Protein AF-A0A2V6SLK5-F1 (afdb_monomer_lite)

pLDDT: mean 74.35, std 18.69, range [31.5, 96.44]

Radius of gyration: 29.86 Å; chains: 1; bounding box: 55×35×108 Å

Foldseek 3Di:
DAWFKWKFWPDVDTDIDRPGDDDDDDDDPPDDDCVVVCVVVVVDPPTDMKMWTQQPVPRFIAIADALVVGPQRDHFWDWDWDQDPAFIKIKIFGDNDRPHPPVPRHSDIDIDGHPDDDDPDDDDCVVVVVVVVVVVVVVVVVVVVPPPPDDDDDDDDD

Secondary structure (DSSP, 8-state):
--PEEEEEE-SSS-EEEEEPPPS-TTS-------HHHHHHTT--TTPPEEEEEE-TTT--EEESS-GGGSTTS---EEEEEE--BTBEEEEEEE--STT-TTS---SEEEEEEES-SS--PPPPHHHHHHHHHHHHHHHHHHHHHTSSS---------

Structure (mmCIF, N/CA/C/O backbone):
data_AF-A0A2V6SLK5-F1
#
_entry.id   AF-A0A2V6SLK5-F1
#
loop_
_atom_site.group_PDB
_atom_site.id
_atom_site.type_symbol
_atom_site.label_atom_id
_atom_site.label_alt_id
_atom_site.label_comp_id
_atom_site.label_asym_id
_atom_site.label_entity_id
_atom_site.label_seq_id
_atom_site.pdbx_PDB_ins_code
_atom_site.Cartn_x
_atom_site.Cartn_y
_atom_site.Cartn_z
_atom_site.occupancy
_atom_site.B_iso_or_equiv
_atom_site.auth_seq_id
_atom_site.auth_comp_id
_atom_site.auth_asym_id
_atom_site.auth_atom_id
_atom_site.pdbx_PDB_model_num
ATOM 1 N N . HIS A 1 1 ? -11.018 10.656 12.626 1.00 53.09 1 HIS A N 1
ATOM 2 C CA . HIS A 1 1 ? -10.152 10.826 13.822 1.00 53.09 1 HIS A CA 1
ATOM 3 C C . HIS A 1 1 ? -8.706 10.748 13.302 1.00 53.09 1 HIS A C 1
ATOM 5 O O . HIS A 1 1 ? -8.577 10.700 12.093 1.00 53.09 1 HIS A O 1
ATOM 11 N N . CYS A 1 2 ? -7.620 10.842 14.087 1.00 53.16 2 CYS A N 1
ATOM 12 C CA . CYS A 1 2 ? -6.277 10.588 13.516 1.00 53.16 2 CYS A CA 1
ATOM 13 C C . CYS A 1 2 ? -5.641 9.363 14.143 1.00 53.16 2 CYS A C 1
ATOM 15 O O . CYS A 1 2 ? -5.339 9.401 15.343 1.00 53.16 2 CYS A O 1
ATOM 17 N N . PRO A 1 3 ? -5.401 8.311 13.359 1.00 58.19 3 PRO A N 1
ATOM 18 C CA . PRO A 1 3 ? -4.661 7.164 13.830 1.00 58.19 3 PRO A CA 1
ATOM 19 C C . PRO A 1 3 ? -3.141 7.420 13.764 1.00 58.19 3 PRO A C 1
ATOM 21 O O . PRO A 1 3 ? -2.658 8.288 13.035 1.00 58.19 3 PRO A O 1
ATOM 24 N N . ALA A 1 4 ? -2.369 6.688 14.567 1.00 59.88 4 ALA A N 1
ATOM 25 C CA . ALA A 1 4 ? -0.905 6.700 14.518 1.00 59.88 4 ALA A CA 1
ATOM 26 C C . ALA A 1 4 ? -0.388 5.709 13.462 1.00 59.88 4 ALA A C 1
ATOM 28 O O . ALA A 1 4 ? -1.074 4.746 13.155 1.00 59.88 4 ALA A O 1
ATOM 29 N N . VAL A 1 5 ? 0.816 5.905 12.920 1.00 57.66 5 VAL A N 1
ATOM 30 C CA . VAL A 1 5 ? 1.384 5.033 11.872 1.00 57.66 5 VAL A CA 1
ATOM 31 C C . VAL A 1 5 ? 2.322 3.997 12.464 1.00 57.66 5 VAL A C 1
ATOM 33 O O . VAL A 1 5 ? 3.132 4.292 13.342 1.00 57.66 5 VAL A O 1
ATOM 36 N N . GLN A 1 6 ? 2.253 2.785 11.931 1.00 58.25 6 GLN A N 1
ATOM 37 C CA . GLN A 1 6 ? 3.144 1.689 12.262 1.00 58.25 6 GLN A CA 1
ATOM 38 C C . GLN A 1 6 ? 3.692 1.076 10.972 1.00 58.25 6 GLN A C 1
ATOM 40 O O . GLN A 1 6 ? 2.963 0.849 10.012 1.00 58.25 6 GLN A O 1
ATOM 45 N N . CYS A 1 7 ? 4.994 0.828 10.917 1.00 56.78 7 CYS A N 1
ATOM 46 C CA . CYS A 1 7 ? 5.659 0.165 9.801 1.00 56.78 7 CYS A CA 1
ATOM 47 C C . CYS A 1 7 ? 6.249 -1.152 10.305 1.00 56.78 7 CYS A C 1
ATOM 49 O O . CYS A 1 7 ? 6.554 -1.295 11.477 1.00 56.78 7 CYS A O 1
ATOM 51 N N . GLY A 1 8 ? 6.422 -2.144 9.451 1.00 59.47 8 GLY A N 1
ATOM 52 C CA . GLY A 1 8 ? 7.085 -3.391 9.791 1.00 59.47 8 GLY A CA 1
ATOM 53 C C . GLY A 1 8 ? 7.606 -4.081 8.544 1.00 59.47 8 GLY A C 1
ATOM 54 O O . GLY A 1 8 ? 7.251 -3.728 7.421 1.00 59.47 8 GLY A O 1
ATOM 55 N N . VAL A 1 9 ? 8.466 -5.073 8.735 1.00 51.06 9 VAL A N 1
ATOM 56 C CA . VAL A 1 9 ? 9.037 -5.859 7.634 1.00 51.06 9 VAL A CA 1
ATOM 57 C C . VAL A 1 9 ? 8.591 -7.301 7.801 1.00 51.06 9 VAL A C 1
ATOM 59 O O . VAL A 1 9 ? 8.745 -7.866 8.884 1.00 51.06 9 VAL A O 1
ATOM 62 N N . HIS A 1 10 ? 8.067 -7.913 6.738 1.00 50.50 10 HIS A N 1
ATOM 63 C CA . HIS A 1 10 ? 7.769 -9.343 6.757 1.00 50.50 10 HIS A CA 1
ATOM 64 C C . HIS A 1 10 ? 9.076 -10.137 6.590 1.00 50.50 10 HIS A C 1
ATOM 66 O O . HIS A 1 10 ? 9.536 -10.412 5.483 1.00 50.50 10 HIS A O 1
ATOM 72 N N . GLN A 1 11 ? 9.715 -10.456 7.713 1.00 43.50 11 GLN A N 1
ATOM 73 C CA . GLN A 1 11 ? 10.873 -11.348 7.844 1.00 43.50 11 GLN A CA 1
ATOM 74 C C . GLN A 1 11 ? 10.462 -12.506 8.781 1.00 43.50 11 GLN A C 1
ATOM 76 O O . GLN A 1 11 ? 9.469 -12.364 9.489 1.00 43.50 11 GLN A O 1
ATOM 81 N N . PRO A 1 12 ? 11.200 -13.633 8.889 1.00 37.75 12 PRO A N 1
ATOM 82 C CA . PRO A 1 12 ? 10.918 -14.667 9.904 1.00 37.75 12 PRO A CA 1
ATOM 83 C C . PRO A 1 12 ? 10.983 -14.166 11.367 1.00 37.75 12 PRO A C 1
ATOM 85 O O . PRO A 1 12 ? 10.755 -14.941 12.293 1.00 37.75 12 PRO A O 1
ATOM 88 N N . VAL A 1 13 ? 11.295 -12.883 11.575 1.00 33.66 13 VAL A N 1
ATOM 89 C CA . VAL A 1 13 ? 11.168 -12.144 12.828 1.00 33.66 13 VAL A CA 1
ATOM 90 C C . VAL A 1 13 ? 10.334 -10.886 12.561 1.00 33.66 13 VAL A C 1
ATOM 92 O O . VAL A 1 13 ? 10.795 -9.968 11.886 1.00 33.66 13 VAL A O 1
ATOM 95 N N . ASP A 1 14 ? 9.100 -10.850 13.064 1.00 42.84 14 ASP A N 1
ATOM 96 C CA . ASP A 1 14 ? 8.198 -9.698 12.951 1.00 42.84 14 ASP A CA 1
ATOM 97 C C . ASP A 1 14 ? 8.814 -8.477 13.661 1.00 42.84 14 ASP A C 1
ATOM 99 O O . ASP A 1 14 ? 8.676 -8.295 14.870 1.00 42.84 14 ASP A O 1
ATOM 103 N N . SER A 1 15 ? 9.545 -7.648 12.916 1.00 42.75 15 SER A N 1
ATOM 104 C CA . SER A 1 15 ? 10.113 -6.396 13.420 1.00 42.75 15 SER A CA 1
ATOM 105 C C . SER A 1 15 ? 9.152 -5.270 13.074 1.00 42.75 15 SER A C 1
ATOM 107 O O . SER A 1 15 ? 9.110 -4.803 11.936 1.00 42.75 15 SER A O 1
ATOM 109 N N . VAL A 1 16 ? 8.341 -4.879 14.053 1.00 45.81 16 VAL A N 1
ATOM 110 C CA . VAL A 1 16 ? 7.451 -3.722 13.963 1.00 45.81 16 VAL A CA 1
ATOM 111 C C . VAL A 1 16 ? 8.256 -2.472 14.333 1.00 45.81 16 VAL A C 1
ATOM 113 O O . VAL A 1 16 ? 8.805 -2.376 15.427 1.00 45.81 16 VAL A O 1
ATOM 116 N N . LEU A 1 17 ? 8.389 -1.547 13.389 1.00 48.19 17 LEU A N 1
ATOM 117 C CA . LEU A 1 17 ? 8.934 -0.207 13.560 1.00 48.19 17 LEU A CA 1
ATOM 118 C C . LEU A 1 17 ? 7.789 0.788 13.781 1.00 48.19 17 LEU A C 1
ATOM 120 O O . LEU A 1 17 ? 7.049 1.140 12.862 1.00 48.19 17 LEU A O 1
ATOM 124 N N . ASP A 1 18 ? 7.685 1.305 14.997 1.00 41.56 18 ASP A N 1
ATOM 125 C CA . ASP A 1 18 ? 6.721 2.351 15.327 1.00 41.56 18 ASP A CA 1
ATOM 126 C C . ASP A 1 18 ? 7.176 3.691 14.728 1.00 41.56 18 ASP A C 1
ATOM 128 O O . ASP A 1 18 ? 8.078 4.352 15.245 1.00 41.56 18 ASP A O 1
ATOM 132 N N . ALA A 1 19 ? 6.560 4.111 13.623 1.00 41.56 19 ALA A N 1
ATOM 133 C CA . ALA A 1 19 ? 6.754 5.446 13.067 1.00 41.56 19 ALA A CA 1
ATOM 134 C C . ALA A 1 19 ? 5.707 6.391 13.676 1.00 41.56 19 ALA A C 1
ATOM 136 O O . ALA A 1 19 ? 4.704 6.708 13.048 1.00 41.56 19 ALA A O 1
ATOM 137 N N . GLN A 1 20 ? 5.907 6.828 14.922 1.00 38.41 20 GLN A N 1
ATOM 138 C CA . GLN A 1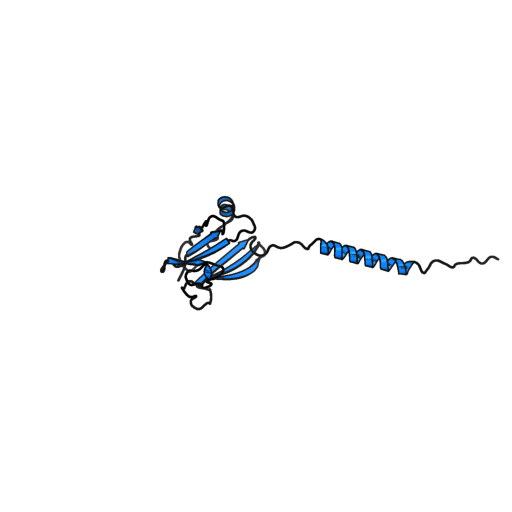 20 ? 4.979 7.759 15.578 1.00 38.41 20 GLN A CA 1
ATOM 139 C C . GLN A 1 20 ? 4.882 9.086 14.798 1.00 38.41 20 GLN A C 1
ATOM 141 O O . GLN A 1 20 ? 5.897 9.778 14.671 1.00 38.41 20 GLN A O 1
ATOM 146 N N . PRO A 1 21 ? 3.689 9.531 14.358 1.00 44.41 21 PRO A N 1
ATOM 147 C CA . PRO A 1 21 ? 3.506 10.919 13.970 1.00 44.41 21 PRO A CA 1
ATOM 148 C C . PRO A 1 21 ? 3.507 11.796 15.225 1.00 44.41 21 PRO A C 1
ATOM 150 O O . PRO A 1 21 ? 2.779 11.545 16.191 1.00 44.41 21 PRO A O 1
ATOM 153 N N . ALA A 1 22 ? 4.320 12.852 15.197 1.00 34.50 22 ALA A N 1
ATOM 154 C CA . ALA A 1 22 ? 4.127 14.009 16.059 1.00 34.50 22 ALA A CA 1
ATOM 155 C C . ALA A 1 22 ? 2.723 14.590 15.801 1.00 34.50 22 ALA A C 1
ATOM 157 O O . ALA A 1 22 ? 2.264 14.628 14.665 1.00 34.50 22 ALA A O 1
ATOM 158 N N . GLY A 1 23 ? 2.026 14.960 16.876 1.00 31.50 23 GLY A N 1
ATOM 159 C CA . GLY A 1 23 ? 0.581 15.189 16.871 1.00 31.50 23 GLY A CA 1
ATOM 160 C C . GLY A 1 23 ? 0.027 16.340 16.015 1.00 31.50 23 GLY A C 1
ATOM 161 O O . GLY A 1 23 ? 0.748 17.138 15.435 1.00 31.50 23 GLY A O 1
ATOM 162 N N . HIS A 1 24 ? -1.305 16.438 16.101 1.00 35.50 24 HIS A N 1
ATOM 163 C CA . HIS A 1 24 ? -2.244 17.377 15.466 1.00 35.50 24 HIS A CA 1
ATOM 164 C C . HIS A 1 24 ? -2.543 17.139 13.973 1.00 35.50 24 HIS A C 1
ATOM 166 O O . HIS A 1 24 ? -1.752 17.417 13.082 1.00 35.50 24 HIS A O 1
ATOM 172 N N . CYS A 1 25 ? -3.779 16.685 13.748 1.00 39.81 25 CYS A N 1
ATOM 173 C CA . CYS A 1 25 ? -4.474 16.327 12.507 1.00 39.81 25 CYS A CA 1
ATOM 174 C C . CYS A 1 25 ? -4.629 17.418 11.432 1.00 39.81 25 CYS A C 1
ATOM 176 O O . CYS A 1 25 ? -5.659 17.442 10.757 1.00 39.81 25 CYS A O 1
ATOM 178 N N . HIS A 1 26 ? -3.705 18.368 11.285 1.00 38.78 26 HIS A N 1
ATOM 179 C CA . HIS A 1 26 ? -3.900 19.376 10.240 1.00 38.78 26 HIS A CA 1
ATOM 180 C C . HIS A 1 26 ? -2.691 19.818 9.446 1.00 38.78 26 HIS A C 1
ATOM 182 O O . HIS A 1 26 ? -2.889 20.263 8.331 1.00 38.78 26 HIS A O 1
ATOM 188 N N . GLU A 1 27 ? -1.459 19.649 9.899 1.00 44.09 27 GLU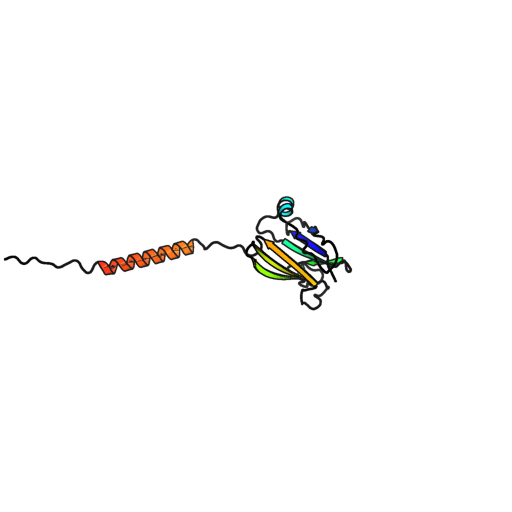 A N 1
ATOM 189 C CA . GLU A 1 27 ? -0.324 19.970 9.037 1.00 44.09 27 GLU A CA 1
ATOM 190 C C . GLU A 1 27 ? 0.938 19.428 9.683 1.00 44.09 27 GLU A C 1
ATOM 192 O O . GLU A 1 27 ? 1.272 19.798 10.805 1.00 44.09 27 GLU A O 1
ATOM 197 N N . LEU A 1 28 ? 1.612 18.524 8.974 1.00 41.62 28 LEU A N 1
ATOM 198 C CA . LEU A 1 28 ? 3.013 18.624 8.561 1.00 41.62 28 LEU A CA 1
ATOM 199 C C . LEU A 1 28 ? 3.441 17.242 8.034 1.00 41.62 28 LEU A C 1
ATOM 201 O O . LEU A 1 28 ? 3.249 16.242 8.728 1.00 41.62 28 LEU A O 1
ATOM 205 N N . PRO A 1 29 ? 4.036 17.151 6.830 1.00 48.09 29 PRO A N 1
ATOM 206 C CA . PRO A 1 29 ? 4.536 15.893 6.304 1.00 48.09 29 PRO A CA 1
ATOM 207 C C . PRO A 1 29 ? 5.754 15.495 7.138 1.00 48.09 29 PRO A C 1
ATOM 209 O O . PRO A 1 29 ? 6.870 15.973 6.920 1.00 48.09 29 PRO A O 1
ATOM 212 N N . GLY A 1 30 ? 5.539 14.647 8.140 1.00 57.62 30 GLY A N 1
ATOM 213 C CA . GLY A 1 30 ? 6.616 13.983 8.856 1.00 57.62 30 GLY A CA 1
ATOM 214 C C . GLY A 1 30 ? 7.336 13.050 7.891 1.00 57.62 30 GLY A C 1
ATOM 215 O O . GLY A 1 30 ? 6.987 11.880 7.781 1.00 57.62 30 GLY A O 1
ATOM 216 N N . ARG A 1 31 ? 8.317 13.566 7.146 1.00 67.19 31 ARG A N 1
ATOM 217 C CA . ARG A 1 31 ? 9.151 12.741 6.273 1.00 67.19 31 ARG A CA 1
ATOM 218 C C . ARG A 1 31 ? 10.107 11.940 7.149 1.00 67.19 31 ARG A C 1
ATOM 220 O O . ARG A 1 31 ? 11.044 12.496 7.716 1.00 67.19 31 ARG A O 1
ATOM 227 N N . ALA A 1 32 ? 9.866 10.640 7.249 1.00 72.81 32 ALA A N 1
ATOM 228 C CA . ALA A 1 32 ? 10.795 9.705 7.862 1.00 72.81 32 ALA A CA 1
ATOM 229 C C . ALA A 1 32 ? 11.699 9.104 6.779 1.00 72.81 32 ALA A C 1
ATOM 231 O O . ALA A 1 32 ? 11.215 8.611 5.761 1.00 72.81 32 ALA A O 1
ATOM 232 N N . ASP A 1 33 ? 13.013 9.147 6.993 1.00 74.56 33 ASP A N 1
ATOM 233 C CA . ASP A 1 33 ? 13.962 8.421 6.154 1.00 74.56 33 ASP A CA 1
ATOM 234 C C . ASP A 1 33 ? 14.128 6.992 6.685 1.00 74.56 33 ASP A C 1
ATOM 236 O O . ASP A 1 33 ? 14.538 6.780 7.829 1.00 74.56 33 ASP A O 1
ATOM 240 N N . LEU A 1 34 ? 13.797 6.007 5.848 1.00 74.56 34 LEU A N 1
ATOM 241 C CA . LEU A 1 34 ? 13.902 4.587 6.182 1.00 74.56 34 LEU A CA 1
ATOM 242 C C . LEU A 1 34 ? 15.286 3.999 5.854 1.00 74.56 34 LEU A C 1
ATOM 244 O O . LEU A 1 34 ? 15.559 2.860 6.230 1.00 74.56 34 LEU A O 1
ATOM 248 N N . GLN A 1 35 ? 16.187 4.738 5.193 1.00 75.19 35 GLN A N 1
ATOM 249 C CA . GLN A 1 35 ? 17.521 4.230 4.839 1.00 75.19 35 GLN A CA 1
ATOM 250 C C . GLN A 1 35 ? 18.357 3.776 6.050 1.00 75.19 35 GLN A C 1
ATOM 252 O O . GLN A 1 35 ? 18.929 2.682 5.989 1.00 75.19 35 GLN A O 1
ATOM 257 N N . PRO A 1 36 ? 18.415 4.522 7.174 1.00 72.31 36 PRO A N 1
ATOM 258 C CA . PRO A 1 36 ? 19.139 4.070 8.364 1.00 72.31 36 PRO A CA 1
ATOM 259 C C . PRO A 1 36 ? 18.552 2.778 8.949 1.00 72.31 36 PRO A C 1
ATOM 261 O O . PRO A 1 36 ? 19.273 1.949 9.505 1.00 72.31 36 PRO A O 1
ATOM 264 N N . LEU A 1 37 ? 17.240 2.593 8.792 1.00 68.56 37 LEU A N 1
ATOM 265 C CA . LEU A 1 37 ? 16.498 1.441 9.291 1.00 68.56 37 LEU A CA 1
ATOM 266 C C . LEU A 1 37 ? 16.716 0.211 8.404 1.00 68.56 37 LEU A C 1
ATOM 268 O O . LEU A 1 37 ? 16.813 -0.900 8.918 1.00 68.56 37 LEU A O 1
ATOM 272 N N . ALA A 1 38 ? 16.886 0.393 7.093 1.00 70.12 38 ALA A N 1
ATOM 273 C CA . ALA A 1 38 ? 17.147 -0.709 6.172 1.00 70.12 38 ALA A CA 1
ATOM 274 C C . ALA A 1 38 ? 18.421 -1.489 6.532 1.00 70.12 38 ALA A C 1
ATOM 276 O O . ALA A 1 38 ? 18.422 -2.719 6.509 1.00 70.12 38 ALA A O 1
ATOM 277 N N . ALA A 1 39 ? 19.484 -0.785 6.931 1.00 70.56 39 ALA A N 1
ATOM 278 C CA . ALA A 1 39 ? 20.723 -1.413 7.383 1.00 70.56 39 ALA A CA 1
ATOM 279 C C . ALA A 1 39 ? 20.583 -2.072 8.766 1.00 70.56 39 ALA A C 1
ATOM 281 O O . ALA A 1 39 ? 21.148 -3.141 8.992 1.00 70.56 39 ALA A O 1
ATOM 282 N N . LEU A 1 40 ? 19.827 -1.453 9.680 1.00 71.38 40 LEU A N 1
ATOM 283 C CA . LEU A 1 40 ? 19.644 -1.951 11.047 1.00 71.38 40 LEU A CA 1
ATOM 284 C C . LEU A 1 40 ? 18.758 -3.206 11.108 1.00 71.38 40 LEU A C 1
ATOM 286 O O . LEU A 1 40 ? 19.045 -4.116 11.881 1.00 71.38 40 LEU A O 1
ATOM 290 N N . TYR A 1 41 ? 17.713 -3.262 10.280 1.00 70.25 41 TYR A N 1
ATOM 291 C CA . TYR A 1 41 ? 16.716 -4.338 10.260 1.00 70.25 41 TYR A CA 1
ATOM 292 C C . TYR A 1 41 ? 16.871 -5.302 9.074 1.00 70.25 41 TYR A C 1
ATOM 294 O O . TYR A 1 41 ? 16.006 -6.142 8.848 1.00 70.25 41 TYR A O 1
ATOM 302 N N . GLY A 1 42 ? 17.965 -5.202 8.311 1.00 72.38 42 GLY A N 1
ATOM 303 C CA . GLY A 1 42 ? 18.268 -6.143 7.228 1.00 72.38 42 GLY A CA 1
ATOM 304 C C . GLY A 1 42 ? 17.269 -6.109 6.067 1.00 72.38 42 GLY A C 1
ATOM 305 O O . GLY A 1 42 ? 17.026 -7.139 5.437 1.00 72.38 42 GLY A O 1
ATOM 306 N N . ILE A 1 43 ? 16.690 -4.943 5.768 1.00 76.25 43 ILE A N 1
ATOM 307 C CA . ILE A 1 43 ? 15.729 -4.776 4.671 1.00 76.25 43 ILE A CA 1
ATOM 308 C C . ILE A 1 43 ? 16.479 -4.880 3.341 1.00 76.25 43 ILE A C 1
ATOM 310 O O . ILE A 1 43 ? 17.054 -3.913 2.840 1.00 76.25 43 ILE A O 1
ATOM 314 N N . ALA A 1 44 ? 16.491 -6.082 2.772 1.00 76.88 44 ALA A N 1
ATOM 315 C CA . ALA A 1 44 ? 17.056 -6.342 1.456 1.00 76.88 44 ALA A CA 1
ATOM 316 C C . ALA A 1 44 ? 16.082 -5.931 0.334 1.00 76.88 44 ALA A C 1
ATOM 318 O O . ALA A 1 44 ? 14.862 -5.996 0.529 1.00 76.88 44 ALA A O 1
ATOM 319 N N . PRO A 1 45 ? 16.583 -5.588 -0.869 1.00 76.00 45 PRO A N 1
ATOM 320 C CA . PRO A 1 45 ? 15.739 -5.421 -2.049 1.00 76.00 45 PRO A CA 1
ATOM 321 C C . PRO A 1 45 ? 14.831 -6.638 -2.271 1.00 76.00 45 PRO A C 1
ATOM 323 O O . PRO A 1 45 ? 15.286 -7.778 -2.192 1.00 76.00 45 PRO A O 1
ATOM 326 N N . GLY A 1 46 ? 13.550 -6.389 -2.548 1.00 77.38 46 GLY A N 1
ATOM 327 C CA . GLY A 1 46 ? 12.530 -7.434 -2.693 1.00 77.38 46 GLY A CA 1
ATOM 328 C C . GLY A 1 46 ? 11.823 -7.838 -1.393 1.00 77.38 46 GLY A C 1
ATOM 329 O O . GLY A 1 46 ? 10.898 -8.641 -1.452 1.00 77.38 46 GLY A O 1
ATOM 330 N N . SER A 1 47 ? 12.215 -7.284 -0.240 1.00 78.50 47 SER A N 1
ATOM 331 C CA . SER A 1 47 ? 11.451 -7.427 1.009 1.00 78.50 47 SER A CA 1
ATOM 332 C 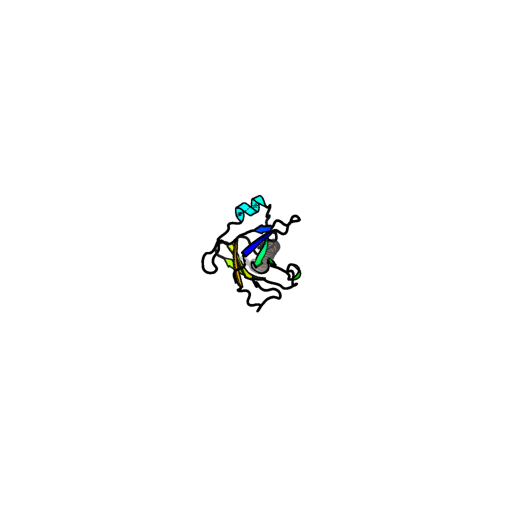C . SER A 1 47 ? 10.078 -6.757 0.903 1.00 78.50 47 SER A C 1
ATOM 334 O O . SER A 1 47 ? 9.965 -5.662 0.352 1.00 78.50 47 SER A O 1
ATOM 336 N N . GLU A 1 48 ? 9.050 -7.380 1.486 1.00 80.88 48 GLU A N 1
ATOM 337 C CA . GLU A 1 48 ? 7.746 -6.739 1.680 1.00 80.88 48 GLU A CA 1
ATOM 338 C C . GLU A 1 48 ? 7.794 -5.839 2.922 1.00 80.88 48 GLU A C 1
ATOM 340 O O . GLU A 1 48 ? 8.111 -6.289 4.030 1.00 80.88 48 GLU A O 1
ATOM 345 N N . LEU A 1 49 ? 7.456 -4.565 2.727 1.00 81.44 49 LEU A N 1
ATOM 346 C CA . LEU A 1 49 ? 7.192 -3.620 3.806 1.00 81.44 49 LEU A CA 1
ATOM 347 C C . LEU A 1 49 ? 5.693 -3.627 4.096 1.00 81.44 49 LEU A C 1
ATOM 349 O O . LEU A 1 49 ? 4.888 -3.477 3.179 1.00 81.44 49 LEU A O 1
ATOM 353 N N . ILE A 1 50 ? 5.328 -3.800 5.363 1.00 86.06 50 ILE A N 1
ATOM 354 C CA . ILE A 1 50 ? 3.941 -3.809 5.824 1.00 86.06 50 ILE A CA 1
ATOM 355 C C . ILE A 1 50 ? 3.714 -2.558 6.659 1.00 86.06 50 ILE A C 1
ATOM 357 O O . ILE A 1 50 ? 4.283 -2.407 7.736 1.00 86.06 50 ILE A O 1
ATOM 361 N N . PHE A 1 51 ? 2.842 -1.684 6.179 1.00 87.38 51 PHE A N 1
ATOM 362 C CA . PHE A 1 51 ? 2.396 -0.501 6.904 1.00 87.38 51 PHE A CA 1
ATOM 363 C C . PHE A 1 51 ? 1.033 -0.748 7.547 1.00 87.38 51 PHE A C 1
ATOM 365 O O . PHE A 1 51 ? 0.247 -1.578 7.083 1.00 87.38 51 PHE A O 1
ATOM 372 N N . GLY A 1 52 ? 0.757 -0.026 8.622 1.00 89.25 52 GLY A N 1
ATOM 373 C CA . GLY A 1 52 ? -0.501 -0.059 9.340 1.00 89.25 52 GLY A CA 1
ATOM 374 C C . GLY A 1 52 ? -0.773 1.237 10.087 1.00 89.25 52 GLY A C 1
ATOM 375 O O . GLY A 1 52 ? 0.113 2.078 10.251 1.00 89.25 52 GLY A O 1
ATOM 376 N N . ILE A 1 53 ? -2.004 1.368 10.555 1.00 89.12 53 ILE A N 1
ATOM 377 C CA . ILE A 1 53 ? -2.449 2.450 11.417 1.00 89.12 53 ILE A CA 1
ATOM 378 C C . ILE A 1 53 ? -2.926 1.889 12.759 1.00 89.12 53 ILE A C 1
ATOM 380 O O . ILE A 1 53 ? -3.562 0.839 12.805 1.00 89.12 53 ILE A O 1
ATOM 384 N N . LEU A 1 54 ? -2.612 2.585 13.847 1.00 89.50 54 LEU A N 1
ATOM 385 C CA . LEU A 1 54 ? -3.083 2.323 15.201 1.00 89.50 54 LEU A CA 1
ATOM 386 C C . LEU A 1 54 ? -4.166 3.342 15.559 1.00 89.50 54 LEU A C 1
ATOM 388 O O . LEU A 1 54 ? -3.907 4.544 15.670 1.00 89.50 54 LEU A O 1
ATOM 392 N N . VAL A 1 55 ? -5.368 2.844 15.802 1.00 88.81 55 VAL A N 1
ATOM 393 C CA . VAL A 1 55 ? -6.541 3.633 16.165 1.00 88.81 55 VAL A CA 1
ATOM 394 C C . VAL A 1 55 ? -6.509 3.888 17.669 1.00 88.81 55 VAL A C 1
ATOM 396 O O . VAL A 1 55 ? -6.767 3.004 18.480 1.00 88.81 55 VAL A O 1
ATOM 399 N N . LEU A 1 56 ? -6.132 5.102 18.077 1.00 84.75 56 LEU A N 1
ATOM 400 C CA . LEU A 1 56 ? -5.736 5.393 19.465 1.00 84.75 56 LEU A CA 1
ATOM 401 C C . LEU A 1 56 ? -6.852 5.208 20.509 1.00 84.75 56 LEU A C 1
ATOM 403 O O . LEU A 1 56 ? -6.566 4.990 21.684 1.00 84.75 56 LEU A O 1
ATOM 407 N N . ASN A 1 57 ? -8.114 5.327 20.104 1.00 82.31 57 ASN A N 1
ATOM 408 C CA . ASN A 1 57 ? -9.277 5.199 20.983 1.00 82.31 57 ASN A CA 1
ATOM 409 C C . ASN A 1 57 ? -9.753 3.751 21.157 1.00 82.31 57 ASN A C 1
ATOM 411 O O . ASN A 1 57 ? -10.309 3.443 22.210 1.00 82.31 57 ASN A O 1
ATOM 415 N N . THR A 1 58 ? -9.559 2.882 20.162 1.00 88.38 58 THR A N 1
ATOM 416 C CA . THR A 1 58 ? -9.953 1.463 20.251 1.00 88.38 58 THR A CA 1
ATOM 417 C C . THR A 1 58 ? -8.772 0.545 20.562 1.00 88.38 58 THR A C 1
ATOM 419 O O . THR A 1 58 ? -8.953 -0.500 21.179 1.00 88.38 58 THR A O 1
ATOM 422 N N . GLY A 1 59 ? -7.555 0.957 20.200 1.00 88.12 59 GLY A N 1
ATOM 423 C CA . GLY A 1 59 ? -6.350 0.131 20.245 1.00 88.12 59 GLY A CA 1
ATOM 424 C C . GLY A 1 59 ? -6.214 -0.813 19.049 1.00 88.12 59 GLY A C 1
ATOM 425 O O . GLY A 1 59 ? -5.255 -1.584 19.004 1.00 88.12 59 GLY A O 1
ATOM 426 N N . ASP A 1 60 ? -7.137 -0.760 18.085 1.00 89.62 60 ASP A N 1
ATOM 427 C CA . ASP A 1 60 ? -7.079 -1.604 16.895 1.00 89.62 60 ASP A CA 1
ATOM 428 C C . ASP A 1 60 ? -5.928 -1.177 15.988 1.00 89.62 60 ASP A C 1
ATOM 430 O O . ASP A 1 60 ? -5.620 0.008 15.843 1.00 89.62 60 ASP A O 1
ATOM 434 N N . THR A 1 61 ? -5.279 -2.164 15.374 1.00 91.75 61 THR A N 1
ATOM 435 C CA . THR A 1 61 ? -4.244 -1.932 14.368 1.00 91.75 61 THR A CA 1
ATOM 436 C C . THR A 1 61 ? -4.700 -2.504 13.039 1.00 91.75 61 THR A C 1
ATOM 438 O O . THR A 1 61 ? -4.839 -3.722 12.908 1.00 91.75 61 THR A O 1
ATOM 441 N N . PHE A 1 62 ? -4.878 -1.633 12.052 1.00 93.12 62 PHE A N 1
ATOM 442 C CA . PHE A 1 62 ? -5.261 -2.006 10.697 1.00 93.12 62 PHE A CA 1
ATOM 443 C C . PHE A 1 62 ? -4.051 -1.928 9.775 1.00 93.12 62 PHE A C 1
ATOM 445 O O . PHE A 1 62 ? -3.368 -0.911 9.706 1.00 93.12 62 PHE A O 1
ATOM 452 N N . LYS A 1 63 ? -3.743 -3.030 9.097 1.00 93.69 63 LYS A N 1
ATOM 453 C CA . LYS A 1 63 ? -2.559 -3.226 8.259 1.00 93.69 63 LYS A CA 1
ATOM 454 C C . LYS A 1 63 ? -2.943 -3.287 6.785 1.00 93.69 63 LYS A C 1
ATOM 456 O O . LYS A 1 63 ? -4.039 -3.713 6.420 1.00 93.69 63 LYS A O 1
ATOM 461 N N . MET A 1 64 ? -1.986 -2.931 5.936 1.00 91.88 64 MET A N 1
ATOM 462 C CA . MET A 1 64 ? -2.097 -3.099 4.492 1.00 91.88 64 MET A CA 1
ATOM 463 C C . MET A 1 64 ? -2.084 -4.571 4.057 1.00 91.88 64 MET A C 1
ATOM 465 O O . MET A 1 64 ? -1.556 -5.460 4.740 1.00 91.88 64 MET A O 1
ATOM 469 N N . GLY A 1 65 ? -2.571 -4.805 2.839 1.00 91.25 65 GLY A N 1
ATOM 470 C CA . GLY A 1 65 ? -2.632 -6.125 2.222 1.00 91.25 65 GLY A CA 1
ATOM 471 C C . GLY A 1 65 ? -3.976 -6.821 2.463 1.00 91.25 65 GLY A C 1
ATOM 472 O O . GLY A 1 65 ? -4.975 -6.150 2.708 1.00 91.25 65 GLY A O 1
ATOM 473 N N . PRO A 1 66 ? -4.026 -8.164 2.368 1.00 93.31 66 PRO A N 1
ATOM 474 C CA . PRO A 1 66 ? -5.277 -8.910 2.455 1.00 93.31 66 PRO A CA 1
ATOM 475 C C . PRO A 1 66 ? -5.971 -8.727 3.803 1.00 93.31 66 PRO A C 1
ATOM 477 O O . PRO A 1 66 ? -5.307 -8.762 4.840 1.00 93.31 66 PRO A O 1
ATOM 480 N N . GLY A 1 67 ? -7.305 -8.683 3.798 1.00 93.00 67 GLY A N 1
ATOM 481 C CA . GLY A 1 67 ? -8.086 -8.486 5.020 1.00 93.00 67 GLY A CA 1
ATOM 482 C C . GLY A 1 67 ? -7.861 -9.534 6.112 1.00 93.00 67 GLY A C 1
ATOM 483 O O . GLY A 1 67 ? -7.974 -9.227 7.290 1.00 93.00 67 GLY A O 1
ATOM 484 N N . GLY A 1 68 ? -7.392 -10.740 5.771 1.00 95.44 68 GLY A N 1
ATOM 485 C CA . GLY A 1 68 ? -6.964 -11.740 6.761 1.00 95.44 68 GLY A CA 1
ATOM 486 C C . GLY A 1 68 ? -5.781 -11.316 7.654 1.00 95.44 68 GLY A C 1
ATOM 487 O O . GLY A 1 68 ? -5.481 -12.016 8.618 1.00 95.44 68 GLY A O 1
ATOM 488 N N . ARG A 1 69 ? -5.096 -10.202 7.350 1.00 92.81 69 ARG A N 1
ATOM 489 C CA . ARG A 1 69 ? -4.091 -9.571 8.230 1.00 92.81 69 ARG A CA 1
ATOM 490 C C . ARG A 1 69 ? -4.721 -8.700 9.326 1.00 92.81 69 ARG A C 1
ATOM 492 O O . ARG A 1 69 ? -4.013 -8.339 10.267 1.00 92.81 69 ARG A O 1
ATOM 499 N N . ASN A 1 70 ? -6.007 -8.381 9.197 1.00 95.19 70 ASN A N 1
ATOM 500 C CA . ASN A 1 70 ? -6.763 -7.486 10.063 1.00 95.19 70 ASN A CA 1
ATOM 501 C C . ASN A 1 70 ? -7.750 -8.274 10.938 1.00 95.19 70 ASN A C 1
ATOM 503 O O . ASN A 1 70 ? -8.216 -9.345 10.539 1.00 95.19 70 ASN A O 1
ATOM 507 N N . PRO A 1 71 ? -8.057 -7.780 12.151 1.00 93.25 71 PRO A N 1
ATOM 508 C CA . PRO A 1 71 ? -8.870 -8.505 13.130 1.00 93.25 71 PRO A CA 1
ATOM 509 C C . PRO A 1 71 ? -10.320 -8.749 12.683 1.00 93.25 71 PRO A C 1
ATOM 511 O O . PRO A 1 71 ? -10.964 -9.669 13.186 1.00 93.25 71 PRO A O 1
ATOM 514 N N . ASP A 1 72 ? -10.826 -7.960 11.741 1.00 95.69 72 ASP A N 1
ATOM 515 C CA . ASP A 1 72 ? -12.168 -8.068 11.161 1.00 95.69 72 ASP A CA 1
ATOM 516 C C . ASP A 1 72 ? -12.215 -8.807 9.819 1.00 95.69 72 ASP A C 1
ATOM 518 O O . ASP A 1 72 ? -13.300 -9.070 9.298 1.00 95.69 72 ASP A O 1
ATOM 522 N N . GLY A 1 73 ? -11.062 -9.179 9.257 1.00 95.75 73 GLY A N 1
ATOM 523 C CA . GLY A 1 73 ? -11.002 -9.812 7.946 1.00 95.75 73 GLY A CA 1
ATOM 524 C C . GLY A 1 73 ? -11.192 -8.848 6.768 1.00 95.75 73 GLY A C 1
ATOM 525 O O . GLY A 1 73 ? -11.304 -9.332 5.640 1.00 95.75 73 GLY A O 1
ATOM 526 N N . VAL A 1 74 ? -11.222 -7.528 6.994 1.00 96.44 74 VAL A N 1
ATOM 527 C CA . VAL A 1 74 ? -11.464 -6.501 5.965 1.00 96.44 74 VAL A CA 1
ATOM 528 C C . VAL A 1 74 ? -10.150 -5.866 5.509 1.00 96.44 74 VAL A C 1
ATOM 530 O O . VAL A 1 74 ? -9.168 -5.805 6.246 1.00 96.44 74 VAL A O 1
ATOM 533 N N . GLU A 1 75 ? -10.080 -5.446 4.247 1.00 96.12 75 GLU A N 1
ATOM 534 C CA . GLU A 1 75 ? -8.953 -4.664 3.737 1.00 96.12 75 GLU A CA 1
ATOM 535 C C . GLU A 1 75 ? -9.121 -3.188 4.106 1.00 96.12 75 GLU A C 1
ATOM 537 O O . GLU A 1 75 ? -10.097 -2.544 3.735 1.00 96.12 75 GLU A O 1
ATOM 542 N N . HIS A 1 76 ? -8.149 -2.651 4.838 1.00 96.19 76 HIS A N 1
ATOM 543 C CA . HIS A 1 76 ? -8.201 -1.280 5.352 1.00 96.19 76 HIS A CA 1
ATOM 544 C C . HIS A 1 76 ? -7.333 -0.306 4.571 1.00 96.19 76 HIS A C 1
ATOM 546 O O . HIS A 1 76 ? -7.130 0.809 5.032 1.00 96.19 76 HIS A O 1
ATOM 552 N N . VAL A 1 77 ? -6.766 -0.725 3.434 1.00 94.69 77 VAL A N 1
ATOM 553 C CA . VAL A 1 77 ? -5.823 0.098 2.672 1.00 94.69 77 VAL A CA 1
ATOM 554 C C . VAL A 1 77 ? -6.070 -0.013 1.184 1.00 94.69 77 VAL A C 1
ATOM 556 O O . VAL A 1 77 ? -6.043 -1.116 0.638 1.00 94.69 77 VAL A O 1
ATOM 559 N N . LEU A 1 78 ? -6.169 1.138 0.524 1.00 93.75 78 LEU A N 1
ATOM 560 C CA . LEU A 1 78 ? -5.964 1.258 -0.913 1.00 93.75 78 LEU A CA 1
ATOM 561 C C . LEU A 1 78 ? -4.552 1.763 -1.195 1.00 93.75 78 LEU A C 1
ATOM 563 O O . LEU A 1 78 ? -4.067 2.686 -0.541 1.00 93.75 78 LEU A O 1
ATOM 567 N N . VAL A 1 79 ? -3.893 1.136 -2.171 1.00 91.38 79 VAL A N 1
ATOM 568 C CA . VAL A 1 79 ? -2.542 1.498 -2.612 1.00 91.38 79 VAL A CA 1
ATOM 569 C C . VAL A 1 79 ? -2.590 1.870 -4.087 1.00 91.38 79 VAL A C 1
ATOM 571 O O . VAL A 1 79 ? -2.948 1.034 -4.917 1.00 91.38 79 VAL A O 1
ATOM 574 N N . ASP A 1 80 ? -2.194 3.099 -4.406 1.00 90.50 80 AS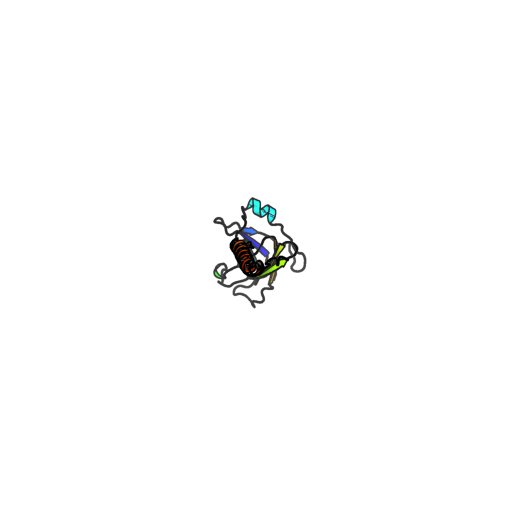P A N 1
ATOM 575 C CA . ASP A 1 80 ? -1.991 3.561 -5.778 1.00 90.50 80 ASP A CA 1
ATOM 576 C C . ASP A 1 80 ? -0.498 3.790 -6.041 1.00 90.50 80 ASP A C 1
ATOM 578 O O . ASP A 1 80 ? 0.218 4.324 -5.194 1.00 90.50 80 ASP A O 1
ATOM 582 N N . TYR A 1 81 ? -0.020 3.365 -7.208 1.00 87.94 81 TYR A N 1
ATOM 583 C CA . TYR A 1 81 ? 1.384 3.466 -7.596 1.00 87.94 81 TYR A CA 1
ATOM 584 C C . TYR A 1 81 ? 1.543 4.457 -8.743 1.00 87.94 81 TYR A C 1
ATOM 586 O O . TYR A 1 81 ? 0.928 4.310 -9.798 1.00 87.94 81 TYR A O 1
ATOM 594 N N . ALA A 1 82 ? 2.447 5.415 -8.567 1.00 84.06 82 ALA A N 1
ATOM 595 C CA . ALA A 1 82 ? 2.783 6.411 -9.571 1.00 84.06 82 ALA A CA 1
ATOM 596 C C . ALA A 1 82 ? 4.295 6.450 -9.826 1.00 84.06 82 ALA A C 1
ATOM 598 O O . ALA A 1 82 ? 5.103 6.263 -8.917 1.00 84.06 82 ALA A O 1
ATOM 599 N N . GLU A 1 83 ? 4.688 6.724 -11.069 1.00 80.25 83 GLU A N 1
ATOM 600 C CA . GLU A 1 83 ? 6.084 7.037 -11.388 1.00 80.25 83 GLU A CA 1
ATOM 601 C C . GLU A 1 83 ? 6.387 8.477 -10.944 1.00 80.25 83 GLU A C 1
ATOM 603 O O . GLU A 1 83 ? 5.617 9.395 -11.235 1.00 80.25 83 GLU A O 1
ATOM 608 N N . GLY A 1 84 ? 7.507 8.686 -10.250 1.00 67.94 84 GLY A N 1
ATOM 609 C CA . GLY A 1 84 ? 7.966 10.010 -9.832 1.00 67.94 84 GLY A CA 1
ATOM 610 C C . GLY A 1 84 ? 9.362 10.333 -10.363 1.00 67.94 84 GLY A C 1
ATOM 611 O O . GLY A 1 84 ? 10.227 9.462 -10.457 1.00 67.94 84 GLY A O 1
ATOM 612 N N . ASP A 1 85 ? 9.622 11.611 -10.652 1.00 67.19 85 ASP A N 1
ATOM 613 C CA . ASP A 1 85 ? 10.911 12.090 -11.186 1.00 67.19 85 ASP A CA 1
ATOM 614 C C . ASP A 1 85 ? 12.110 11.841 -10.238 1.00 67.19 85 ASP A C 1
ATOM 616 O O . ASP A 1 85 ? 13.267 11.884 -10.658 1.00 67.19 85 ASP A O 1
ATOM 620 N N . GLY A 1 86 ? 11.843 11.570 -8.953 1.00 64.94 86 GLY A N 1
ATOM 621 C CA . GLY A 1 86 ? 12.832 11.274 -7.906 1.00 64.94 86 GLY A CA 1
ATOM 622 C C . GLY A 1 86 ? 12.782 9.842 -7.356 1.00 64.94 86 GLY A C 1
ATOM 623 O O . GLY A 1 86 ? 13.439 9.561 -6.353 1.00 64.94 86 GLY A O 1
ATOM 624 N N . GLY A 1 87 ? 12.002 8.956 -7.978 1.00 73.06 87 GLY A N 1
ATOM 625 C CA . GLY A 1 87 ? 11.705 7.606 -7.499 1.00 73.06 87 GLY A CA 1
ATOM 626 C C . GLY A 1 87 ? 10.214 7.298 -7.604 1.00 73.06 87 GLY A C 1
ATOM 627 O O . GLY A 1 87 ? 9.389 8.212 -7.603 1.00 73.06 87 GLY A O 1
ATOM 628 N N . ASP A 1 88 ? 9.885 6.014 -7.688 1.00 84.56 88 ASP A N 1
ATOM 629 C CA . ASP A 1 88 ? 8.504 5.543 -7.715 1.00 84.56 88 ASP A CA 1
ATOM 630 C C . ASP A 1 88 ? 7.803 5.904 -6.395 1.00 84.56 88 ASP A C 1
ATOM 632 O O . ASP A 1 88 ? 8.427 5.968 -5.326 1.00 84.56 88 ASP A O 1
ATOM 636 N N . VAL A 1 89 ? 6.506 6.178 -6.484 1.00 86.50 89 VAL A N 1
ATOM 637 C CA . VAL A 1 89 ? 5.666 6.653 -5.387 1.00 86.50 89 VAL A CA 1
ATOM 638 C C . VAL A 1 89 ? 4.533 5.661 -5.148 1.00 86.50 89 VAL A C 1
ATOM 640 O O . VAL A 1 89 ? 3.921 5.167 -6.093 1.00 86.50 89 VAL A O 1
ATOM 643 N N . ALA A 1 90 ? 4.248 5.379 -3.880 1.00 88.00 90 ALA A N 1
ATOM 644 C CA . ALA A 1 90 ? 3.067 4.650 -3.442 1.00 88.00 90 ALA A CA 1
ATOM 645 C C . ALA A 1 90 ? 2.232 5.557 -2.536 1.00 88.00 90 ALA A C 1
ATOM 647 O O . ALA A 1 90 ? 2.718 6.032 -1.506 1.00 88.00 90 ALA A O 1
ATOM 648 N N . LEU A 1 91 ? 0.985 5.785 -2.930 1.00 89.75 91 LEU A N 1
ATOM 649 C CA . LEU A 1 91 ? -0.017 6.528 -2.180 1.00 89.75 91 LEU A CA 1
ATOM 650 C C . LEU A 1 91 ? -0.896 5.521 -1.445 1.00 89.75 91 LEU A C 1
ATOM 652 O O . LEU A 1 91 ? -1.525 4.673 -2.073 1.00 89.75 91 LEU A O 1
ATOM 656 N N . LEU A 1 92 ? -0.903 5.588 -0.119 1.00 91.12 92 LEU A N 1
ATOM 657 C CA . LEU A 1 92 ? -1.684 4.703 0.736 1.00 91.12 92 LEU A CA 1
ATOM 658 C C . LEU A 1 92 ? -2.817 5.511 1.365 1.00 91.12 92 LEU A C 1
ATOM 660 O O . LEU A 1 92 ? -2.545 6.523 2.008 1.00 91.12 92 LEU A O 1
ATOM 664 N N . GLY A 1 93 ? -4.057 5.062 1.201 1.00 92.75 93 GLY A N 1
ATOM 665 C CA . GLY A 1 93 ? -5.229 5.573 1.915 1.00 92.75 93 GLY A CA 1
ATOM 666 C C . GLY A 1 93 ? -5.785 4.504 2.847 1.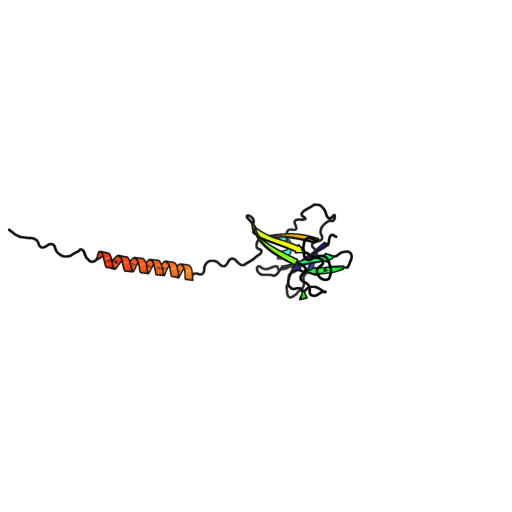00 92.75 93 GLY A C 1
ATOM 667 O O . GLY A 1 93 ? -5.939 3.361 2.416 1.00 92.75 93 GLY A O 1
ATOM 668 N N . PHE A 1 94 ? -6.034 4.850 4.108 1.00 94.44 94 PHE A N 1
ATOM 669 C CA . PHE A 1 94 ? -6.502 3.937 5.149 1.00 94.44 94 PHE A CA 1
ATOM 670 C C . PHE A 1 94 ? -7.928 4.245 5.622 1.00 94.44 94 PHE A C 1
ATOM 672 O O . PHE A 1 94 ? -8.318 5.408 5.660 1.00 94.44 94 PHE A O 1
ATOM 679 N N . GLU A 1 95 ? -8.625 3.195 6.064 1.00 95.12 95 GLU A N 1
ATOM 680 C CA . GLU A 1 95 ? -9.880 3.225 6.839 1.00 95.12 95 GLU A CA 1
ATOM 681 C C . GLU A 1 95 ? -9.602 2.922 8.319 1.00 95.12 95 GLU A C 1
ATOM 683 O O . GLU A 1 95 ? -9.003 1.885 8.633 1.00 95.12 95 GLU A O 1
ATOM 688 N N . ASP A 1 96 ? -10.043 3.785 9.240 1.00 92.62 96 ASP A N 1
ATOM 689 C CA . ASP A 1 96 ? -9.760 3.678 10.683 1.00 92.62 96 ASP A CA 1
ATOM 690 C C . ASP A 1 96 ? -10.845 2.945 11.501 1.00 92.62 96 ASP A C 1
ATOM 692 O O . ASP A 1 96 ? -10.705 2.775 12.717 1.00 92.62 96 ASP A O 1
ATOM 696 N N . LEU A 1 97 ? -11.902 2.446 10.846 1.00 94.00 97 LEU A N 1
ATOM 697 C CA . LEU A 1 97 ? -13.054 1.817 11.498 1.00 94.00 97 LEU A CA 1
ATOM 698 C C . LEU A 1 97 ? -13.149 0.311 11.268 1.00 94.00 97 LEU A C 1
ATOM 700 O O . LEU A 1 97 ? -13.214 -0.150 10.133 1.00 94.00 97 LEU A O 1
ATOM 704 N N . PHE A 1 98 ? -13.310 -0.450 12.355 1.00 94.38 98 PHE A N 1
ATOM 705 C CA . PHE A 1 98 ? -13.593 -1.889 12.309 1.00 94.38 98 PHE A CA 1
ATOM 706 C C . PHE A 1 98 ? -14.793 -2.196 11.401 1.00 94.38 98 PHE A C 1
ATOM 708 O O . PHE A 1 98 ? -15.885 -1.649 11.583 1.00 94.38 98 PHE A O 1
ATOM 715 N N . GLY A 1 99 ? -14.602 -3.108 10.451 1.00 95.44 99 GLY A N 1
ATOM 716 C CA . GLY A 1 99 ? -15.582 -3.456 9.425 1.00 95.44 99 GLY A CA 1
ATOM 717 C C . GLY A 1 99 ? -15.524 -2.592 8.161 1.00 95.44 99 GLY A C 1
ATOM 718 O O . GLY A 1 99 ? -16.358 -2.805 7.284 1.00 95.44 99 GLY A O 1
ATOM 719 N N . GLY A 1 100 ? -14.567 -1.663 8.062 1.00 90.69 100 GLY A N 1
ATOM 720 C CA . GLY A 1 100 ? -14.257 -0.892 6.852 1.00 90.69 100 GLY A CA 1
ATOM 721 C C . GLY A 1 100 ? -14.961 0.462 6.709 1.00 90.69 100 GLY A C 1
ATOM 722 O O . GLY A 1 100 ? -14.758 1.128 5.704 1.00 90.69 100 GLY A O 1
ATOM 723 N N . GLY A 1 101 ? -15.769 0.891 7.684 1.00 92.25 101 GLY A N 1
ATOM 724 C CA . GLY A 1 101 ? -16.347 2.240 7.660 1.00 92.25 101 GLY A CA 1
ATOM 725 C C . GLY A 1 101 ? -17.236 2.503 6.438 1.00 92.25 101 GLY A C 1
ATOM 726 O O . GLY A 1 101 ? -18.208 1.776 6.203 1.00 92.25 101 GLY A O 1
ATOM 727 N N . ASP A 1 102 ? -16.940 3.572 5.698 1.00 93.88 102 ASP A N 1
ATOM 728 C CA . ASP A 1 102 ? -17.616 3.946 4.449 1.00 93.88 102 ASP A CA 1
ATOM 729 C C . ASP A 1 102 ? -16.796 3.645 3.177 1.00 93.88 102 ASP A C 1
ATOM 731 O O . ASP A 1 102 ? -17.317 3.822 2.069 1.00 93.88 102 ASP A O 1
ATOM 735 N N . HIS A 1 103 ? -15.602 3.058 3.332 1.00 92.69 103 HIS A N 1
ATOM 736 C CA . HIS A 1 103 ? -14.712 2.600 2.261 1.00 92.69 103 HIS A CA 1
ATOM 737 C C . HIS A 1 103 ? -14.275 3.713 1.293 1.00 92.69 103 HIS A C 1
ATOM 739 O O . HIS A 1 103 ? -14.134 3.468 0.086 1.00 92.69 103 HIS A O 1
ATOM 745 N N . ASP A 1 104 ? -14.077 4.933 1.785 1.00 93.31 104 ASP A N 1
ATOM 746 C CA . ASP A 1 104 ? -13.517 6.035 1.002 1.00 93.31 104 ASP A CA 1
ATOM 747 C C . ASP A 1 104 ? -11.986 6.189 1.168 1.00 93.31 104 ASP A C 1
ATOM 749 O O . ASP A 1 104 ? -11.332 6.823 0.331 1.00 93.31 104 ASP A O 1
ATOM 753 N N . TYR A 1 105 ? -11.417 5.512 2.172 1.00 93.06 105 TYR A N 1
ATOM 754 C CA . TYR A 1 105 ? -9.999 5.352 2.485 1.00 93.06 105 TYR A CA 1
ATOM 755 C C . TYR A 1 105 ? -9.249 6.678 2.682 1.00 93.06 105 TYR A C 1
ATOM 757 O O . TYR A 1 105 ? -8.075 6.805 2.306 1.00 93.06 105 TYR A O 1
ATOM 765 N N . ASN A 1 106 ? -9.916 7.685 3.252 1.00 90.56 106 ASN A N 1
ATOM 766 C CA . ASN A 1 106 ? -9.330 9.004 3.506 1.00 90.56 106 ASN A CA 1
ATOM 767 C C . ASN A 1 106 ? -9.113 9.347 4.992 1.00 90.56 106 ASN A C 1
ATOM 769 O O . ASN A 1 106 ? -8.686 10.465 5.293 1.00 90.56 106 ASN A O 1
ATOM 773 N N . ASP A 1 107 ? -9.315 8.396 5.910 1.00 88.75 107 ASP A N 1
ATOM 774 C CA . ASP A 1 107 ? -9.082 8.623 7.343 1.00 88.75 107 ASP A CA 1
ATOM 775 C C . ASP A 1 107 ? -7.599 8.853 7.662 1.00 88.75 107 ASP A C 1
ATOM 777 O O . ASP A 1 107 ? -7.252 9.620 8.568 1.00 88.75 107 ASP A O 1
ATOM 781 N N . ALA A 1 108 ? -6.702 8.194 6.918 1.00 87.56 108 ALA A N 1
ATOM 782 C CA . ALA A 1 108 ? -5.269 8.457 6.980 1.00 87.56 108 ALA A CA 1
ATOM 783 C C . ALA A 1 108 ? -4.559 8.196 5.646 1.00 87.56 108 ALA A C 1
ATOM 785 O O . ALA A 1 108 ? -4.662 7.114 5.069 1.00 87.56 108 ALA A O 1
ATOM 786 N N . ASN A 1 109 ? -3.775 9.175 5.185 1.00 87.69 109 ASN A N 1
ATOM 787 C CA . ASN A 1 109 ? -3.069 9.109 3.908 1.00 87.69 109 ASN A CA 1
ATOM 788 C C . ASN A 1 109 ? -1.553 9.213 4.083 1.00 87.69 109 ASN A C 1
ATOM 790 O O . ASN A 1 109 ? -1.053 10.081 4.803 1.00 87.69 109 ASN A O 1
ATOM 794 N N . PHE A 1 110 ? -0.821 8.364 3.363 1.00 83.94 110 PHE A N 1
ATOM 795 C CA . PHE A 1 110 ? 0.638 8.334 3.364 1.00 83.94 110 PHE A CA 1
ATOM 796 C C . PHE A 1 110 ? 1.185 8.312 1.950 1.00 83.94 110 PHE A C 1
ATOM 798 O O . PHE A 1 110 ? 0.631 7.675 1.057 1.00 83.94 110 PHE A O 1
ATOM 805 N N . GLU A 1 111 ? 2.330 8.959 1.781 1.00 86.38 111 GLU A N 1
ATOM 806 C CA . GLU A 1 111 ? 3.142 8.847 0.583 1.00 86.38 111 GLU A CA 1
ATOM 807 C C . GLU A 1 111 ? 4.453 8.157 0.948 1.00 86.38 111 GLU A C 1
ATOM 809 O O . GLU A 1 111 ? 5.157 8.561 1.878 1.00 86.38 111 GLU A O 1
ATOM 814 N N . ILE A 1 112 ? 4.787 7.115 0.199 1.00 84.81 112 ILE A N 1
ATOM 815 C CA . ILE A 1 112 ? 6.087 6.459 0.255 1.00 84.81 112 ILE A CA 1
ATOM 816 C C . ILE A 1 112 ? 6.762 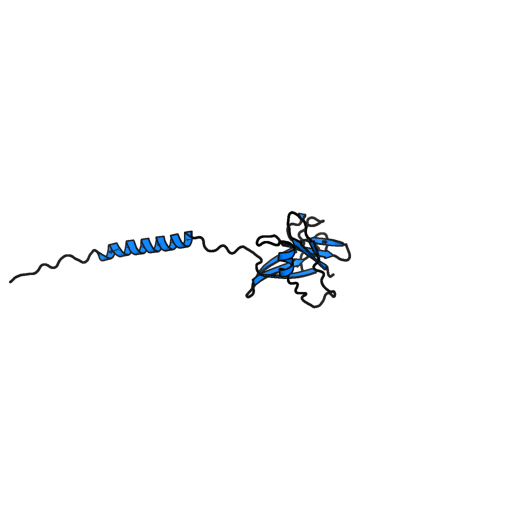6.735 -1.080 1.00 84.81 112 ILE A C 1
ATOM 818 O O . ILE A 1 112 ? 6.143 6.571 -2.124 1.00 84.81 112 ILE A O 1
ATOM 822 N N . GLN A 1 113 ? 8.030 7.136 -1.055 1.00 84.19 113 GLN A N 1
ATOM 823 C CA . GLN A 1 113 ? 8.812 7.415 -2.257 1.00 84.19 113 GLN A CA 1
ATOM 824 C C . GLN A 1 113 ? 10.149 6.676 -2.200 1.00 84.19 113 GLN A C 1
ATOM 826 O O . GLN A 1 113 ? 10.811 6.664 -1.159 1.00 84.19 113 GLN A O 1
ATOM 831 N N . GLY A 1 114 ? 10.576 6.092 -3.321 1.00 80.31 114 GLY A N 1
ATOM 832 C CA . GLY A 1 114 ? 11.894 5.473 -3.447 1.00 80.31 114 GLY A CA 1
ATOM 833 C C . GLY A 1 114 ? 11.955 4.381 -4.511 1.00 80.31 114 GLY A C 1
ATOM 834 O O . GLY A 1 114 ? 11.243 4.419 -5.505 1.00 80.31 114 GLY A O 1
ATOM 835 N N . GLY A 1 115 ? 12.823 3.387 -4.304 1.00 77.00 115 GLY A N 1
ATOM 836 C CA . GLY A 1 115 ? 12.904 2.183 -5.146 1.00 77.00 115 GLY A CA 1
ATOM 837 C C . GLY A 1 115 ? 11.805 1.166 -4.828 1.00 77.00 115 GLY A C 1
ATOM 838 O O . GLY A 1 115 ? 12.105 -0.003 -4.594 1.00 77.00 115 GLY A O 1
ATOM 839 N N . ILE A 1 116 ? 10.564 1.634 -4.725 1.00 76.62 116 ILE A N 1
ATOM 840 C CA . ILE A 1 116 ? 9.370 0.847 -4.399 1.00 76.62 116 ILE A CA 1
ATOM 841 C C . ILE A 1 116 ? 8.592 0.527 -5.679 1.00 76.62 116 ILE A C 1
ATOM 843 O O . ILE A 1 116 ? 8.653 1.276 -6.638 1.00 76.62 116 ILE A O 1
ATOM 847 N N . GLY A 1 117 ? 7.843 -0.573 -5.708 1.00 69.44 117 GLY A N 1
ATOM 848 C CA . GLY A 1 117 ? 7.058 -0.963 -6.883 1.00 69.44 117 GLY A CA 1
ATOM 849 C C . GLY A 1 117 ? 7.632 -2.174 -7.616 1.00 69.44 117 GLY A C 1
ATOM 850 O O . GLY A 1 117 ? 8.306 -3.024 -7.031 1.00 69.44 117 GLY A O 1
ATOM 851 N N . PHE A 1 118 ? 7.294 -2.312 -8.896 1.00 63.94 118 PHE A N 1
ATOM 852 C CA . PHE A 1 118 ? 7.591 -3.524 -9.656 1.00 63.94 118 PHE A CA 1
ATOM 853 C C . PHE A 1 118 ? 9.046 -3.550 -10.125 1.00 63.94 118 PHE A C 1
ATOM 855 O O . PHE A 1 118 ? 9.566 -2.567 -10.653 1.00 63.94 118 PHE A O 1
ATOM 862 N N . ALA A 1 119 ? 9.699 -4.710 -10.008 1.00 64.75 119 ALA A N 1
ATOM 863 C CA . ALA A 1 119 ? 11.031 -4.903 -10.565 1.00 64.75 119 ALA A CA 1
ATOM 864 C C . ALA A 1 119 ? 11.005 -4.637 -12.081 1.00 64.75 119 ALA A C 1
ATOM 866 O O . ALA A 1 119 ? 10.427 -5.404 -12.856 1.00 64.75 119 ALA A O 1
ATOM 867 N N . ARG A 1 120 ? 11.645 -3.544 -12.511 1.00 64.38 120 ARG A N 1
ATOM 868 C CA . ARG A 1 120 ? 11.827 -3.207 -13.927 1.00 64.38 120 ARG A CA 1
ATOM 869 C C . ARG A 1 120 ? 12.774 -4.243 -14.531 1.00 64.38 120 ARG A C 1
ATOM 871 O O . ARG A 1 120 ? 13.992 -4.159 -14.382 1.00 64.38 120 ARG A O 1
ATOM 878 N N . VAL A 1 121 ? 12.221 -5.264 -15.179 1.00 68.44 121 VAL A N 1
ATOM 879 C CA . VAL A 1 121 ? 13.022 -6.278 -15.870 1.00 68.44 121 VAL A CA 1
ATOM 880 C C . VAL A 1 121 ? 13.569 -5.662 -17.154 1.00 68.44 121 VAL A C 1
ATOM 882 O O . VAL A 1 121 ? 12.811 -5.215 -18.014 1.00 68.44 121 VAL A O 1
ATOM 885 N N . SER A 1 122 ? 14.897 -5.623 -17.282 1.00 76.75 122 SER A N 1
ATOM 886 C CA . SER A 1 122 ? 15.552 -5.175 -18.514 1.00 76.75 122 SER A CA 1
ATOM 887 C C . SER A 1 122 ? 15.125 -6.064 -19.684 1.00 76.75 122 SER A C 1
ATOM 889 O O . SER A 1 122 ? 14.946 -7.271 -19.499 1.00 76.75 122 SER A O 1
ATOM 891 N N . ALA A 1 123 ? 14.946 -5.482 -20.876 1.00 77.75 123 ALA A N 1
ATOM 892 C CA . ALA A 1 123 ? 14.475 -6.223 -22.042 1.00 77.75 123 ALA A CA 1
ATOM 893 C C . ALA A 1 123 ? 15.298 -7.512 -22.223 1.00 77.75 123 ALA A C 1
ATOM 895 O O . ALA A 1 123 ? 16.533 -7.463 -22.193 1.00 77.75 123 ALA A O 1
ATOM 896 N N . PRO A 1 124 ? 14.646 -8.674 -22.387 1.00 81.00 124 PRO A N 1
ATOM 897 C CA . PRO A 1 124 ? 15.360 -9.937 -22.431 1.00 81.00 124 PRO A CA 1
ATOM 898 C C . PRO A 1 124 ? 16.316 -9.959 -23.627 1.00 81.00 124 PRO A C 1
ATOM 900 O O . PRO A 1 124 ? 16.020 -9.409 -24.690 1.00 81.00 124 PRO A O 1
ATOM 903 N N . ALA A 1 125 ? 17.448 -10.656 -23.490 1.00 86.94 125 ALA A N 1
ATOM 904 C CA . ALA A 1 125 ? 18.428 -10.823 -24.570 1.00 86.94 125 ALA A CA 1
ATOM 905 C C . ALA A 1 125 ? 17.814 -11.418 -25.857 1.00 86.94 125 ALA A C 1
ATOM 907 O O . ALA A 1 125 ? 18.366 -11.267 -26.946 1.00 86.94 125 ALA A O 1
ATOM 908 N N . SER A 1 126 ? 16.638 -12.045 -25.759 1.00 88.94 126 SER A N 1
ATOM 909 C CA . SER A 1 126 ? 15.843 -12.478 -26.906 1.00 88.94 126 SER A CA 1
ATOM 910 C C . SER A 1 126 ? 15.438 -11.331 -27.838 1.00 88.94 126 SER A C 1
ATOM 912 O O . SER A 1 126 ? 15.365 -11.557 -29.040 1.00 88.94 126 SER A O 1
ATOM 914 N N . LEU A 1 127 ? 15.240 -10.106 -27.340 1.00 91.00 127 LEU A N 1
ATOM 915 C CA . LEU A 1 127 ? 14.937 -8.934 -28.172 1.00 91.00 127 LEU A CA 1
ATOM 916 C C . LEU A 1 127 ? 16.164 -8.532 -29.006 1.00 91.00 127 LEU A C 1
ATOM 918 O O . LEU A 1 127 ? 16.045 -8.248 -30.195 1.00 91.00 127 LEU A O 1
ATOM 922 N N . ILE A 1 128 ? 17.361 -8.624 -28.421 1.00 91.25 128 ILE A N 1
ATOM 923 C CA . ILE A 1 128 ? 18.626 -8.436 -29.144 1.00 91.25 128 ILE A CA 1
ATOM 924 C C . ILE A 1 128 ? 18.761 -9.501 -30.238 1.00 91.25 128 ILE A C 1
ATOM 926 O O . ILE A 1 128 ? 19.006 -9.161 -31.394 1.00 91.25 128 ILE A O 1
ATOM 930 N N . LEU A 1 129 ? 18.530 -10.778 -29.916 1.00 91.44 129 LEU A N 1
ATOM 931 C CA . LEU A 1 129 ? 18.577 -11.852 -30.915 1.00 91.44 129 LEU A CA 1
ATOM 932 C C . LEU A 1 129 ? 17.523 -11.686 -32.015 1.00 91.44 129 LEU A C 1
ATOM 934 O O . LEU A 1 129 ? 17.821 -11.947 -33.178 1.00 91.44 129 LEU A O 1
ATOM 938 N N . LEU A 1 130 ? 16.321 -11.220 -31.674 1.00 94.31 130 LEU A N 1
ATOM 939 C CA . LEU A 1 130 ? 15.261 -10.933 -32.636 1.00 94.31 130 LEU A CA 1
ATOM 940 C C . LEU A 1 130 ? 15.694 -9.837 -33.618 1.00 94.31 130 LEU A C 1
ATOM 942 O O . LEU A 1 130 ? 15.578 -10.022 -34.829 1.00 94.31 130 LEU A O 1
ATOM 946 N N . LEU A 1 131 ? 16.244 -8.729 -33.112 1.00 94.44 131 LEU A N 1
ATOM 947 C CA . LEU A 1 131 ? 16.744 -7.632 -33.943 1.00 94.44 131 LEU A CA 1
ATOM 948 C C . LEU A 1 131 ? 17.922 -8.070 -34.821 1.00 94.44 131 LEU A C 1
ATOM 950 O O . LEU A 1 131 ? 17.944 -7.756 -36.011 1.00 94.44 131 LEU A O 1
ATOM 954 N N . LEU A 1 132 ? 18.869 -8.839 -34.274 1.00 94.19 132 LEU A N 1
ATOM 955 C CA . LEU A 1 132 ? 19.988 -9.385 -35.046 1.00 94.19 132 LEU A CA 1
ATOM 956 C C . LEU A 1 132 ? 19.505 -10.358 -36.133 1.00 94.19 132 LEU A C 1
ATOM 958 O O . LEU A 1 132 ? 19.990 -10.302 -37.263 1.00 94.19 132 LEU A O 1
ATOM 962 N N . GLY A 1 133 ? 18.531 -11.215 -35.821 1.00 94.69 133 GLY A N 1
ATOM 963 C CA . GLY A 1 133 ? 17.936 -12.151 -36.774 1.00 94.69 133 GLY A CA 1
ATOM 964 C C . GLY A 1 133 ? 17.220 -11.441 -37.926 1.00 94.69 133 GLY A C 1
ATOM 965 O O . GLY A 1 133 ? 17.437 -11.776 -39.091 1.00 94.69 133 GLY A O 1
ATOM 966 N N . LEU A 1 134 ? 16.426 -10.411 -37.619 1.00 94.69 134 LEU A N 1
ATOM 967 C CA . LEU A 1 134 ? 15.750 -9.574 -38.617 1.00 94.69 134 LEU A CA 1
ATOM 968 C C . LEU A 1 134 ? 16.752 -8.813 -39.497 1.00 94.69 134 LEU A C 1
ATOM 970 O O . LEU A 1 134 ? 16.596 -8.781 -40.719 1.00 94.69 134 LEU A O 1
ATOM 974 N N . ALA A 1 135 ? 17.811 -8.255 -38.905 1.00 93.69 135 ALA A N 1
ATOM 975 C CA . ALA A 1 135 ? 18.866 -7.566 -39.645 1.00 93.69 135 ALA A CA 1
ATOM 976 C C . ALA A 1 135 ? 19.614 -8.514 -40.602 1.00 93.69 135 ALA A C 1
ATOM 978 O O . ALA A 1 135 ? 19.846 -8.168 -41.763 1.00 93.69 135 ALA A O 1
ATOM 979 N N . ALA A 1 136 ? 19.940 -9.731 -40.153 1.00 92.44 136 ALA A N 1
ATOM 980 C CA . ALA A 1 136 ? 20.586 -10.745 -40.984 1.00 92.44 136 ALA A CA 1
ATOM 981 C C . ALA A 1 136 ? 19.693 -11.198 -42.154 1.00 92.44 136 ALA A C 1
ATOM 983 O O . ALA A 1 136 ? 20.179 -11.369 -43.274 1.00 92.44 136 ALA A O 1
ATOM 984 N N . LEU A 1 137 ? 18.383 -11.343 -41.923 1.00 89.56 137 LEU A N 1
ATOM 985 C CA . LEU A 1 137 ? 17.419 -11.725 -42.959 1.00 89.56 137 LEU A CA 1
ATOM 986 C C . LEU A 1 137 ? 17.199 -10.616 -44.004 1.00 89.56 137 LEU A C 1
ATOM 988 O O . LEU A 1 137 ? 17.077 -10.889 -45.202 1.00 89.56 137 LEU A O 1
ATOM 992 N N . ALA A 1 138 ? 17.203 -9.352 -43.578 1.00 87.81 138 ALA A N 1
ATOM 993 C CA . ALA A 1 138 ? 17.159 -8.210 -44.489 1.00 87.81 138 ALA A CA 1
ATOM 994 C C . ALA A 1 138 ? 18.433 -8.124 -45.353 1.00 87.81 138 ALA A C 1
ATOM 996 O O . ALA A 1 138 ? 18.358 -7.905 -46.566 1.00 87.81 138 ALA A O 1
ATOM 997 N N . ALA A 1 139 ? 19.605 -8.363 -44.754 1.00 85.19 139 ALA A N 1
ATOM 998 C CA . ALA A 1 139 ? 20.884 -8.370 -45.462 1.00 85.19 139 ALA A CA 1
ATOM 999 C C . ALA A 1 139 ? 21.000 -9.529 -46.471 1.00 85.19 139 ALA A C 1
ATOM 1001 O O . ALA A 1 139 ? 21.504 -9.332 -47.582 1.00 85.19 139 ALA A O 1
ATOM 1002 N N . SER A 1 140 ? 20.495 -10.722 -46.130 1.00 78.62 140 SER A N 1
ATOM 1003 C CA . SER A 1 140 ? 20.493 -11.869 -47.046 1.00 78.62 140 SER A CA 1
ATOM 1004 C C . SER A 1 140 ? 19.582 -11.622 -48.255 1.00 78.62 140 SER A C 1
ATOM 1006 O O . SER A 1 140 ? 19.998 -11.859 -49.392 1.00 78.62 140 SER A O 1
ATOM 1008 N N . SER A 1 141 ? 18.407 -11.024 -48.044 1.00 66.19 141 SER A N 1
ATOM 1009 C CA . SER A 1 141 ? 17.440 -10.707 -49.106 1.00 66.19 141 SER A CA 1
ATOM 1010 C C . SER A 1 141 ? 17.954 -9.639 -50.089 1.00 66.19 141 SER A C 1
ATOM 1012 O O . SER A 1 141 ? 17.751 -9.753 -51.299 1.00 66.19 141 SER A O 1
ATOM 1014 N N . GLY A 1 142 ? 18.704 -8.637 -49.611 1.00 58.38 142 GLY A N 1
ATOM 1015 C CA . GLY A 1 142 ? 19.303 -7.596 -50.463 1.00 58.38 142 GLY A CA 1
ATOM 1016 C C . GLY A 1 142 ? 20.442 -8.082 -51.375 1.00 58.38 142 GLY A C 1
ATOM 1017 O O . GLY A 1 142 ? 20.731 -7.462 -52.403 1.00 58.38 142 GLY A O 1
ATOM 1018 N N . SER A 1 143 ? 21.079 -9.208 -51.040 1.00 53.88 143 SER A N 1
ATOM 1019 C CA . SER A 1 143 ? 22.194 -9.779 -51.812 1.00 53.88 143 SER A CA 1
ATOM 1020 C C . SER A 1 143 ? 21.756 -10.563 -53.061 1.00 53.88 143 SER A C 1
ATOM 1022 O O . SER A 1 143 ? 22.543 -10.718 -54.000 1.00 53.88 143 SER A O 1
ATOM 1024 N N . ILE A 1 144 ? 20.491 -10.994 -53.117 1.00 51.00 144 ILE A N 1
ATOM 1025 C CA . ILE A 1 144 ? 19.918 -11.740 -54.249 1.00 51.00 144 ILE A CA 1
ATOM 1026 C C . ILE A 1 144 ? 19.552 -10.787 -55.403 1.00 51.00 144 ILE A C 1
ATOM 1028 O O . ILE A 1 144 ? 19.765 -11.121 -56.567 1.00 51.00 144 ILE A O 1
ATOM 1032 N N . LEU A 1 145 ? 19.120 -9.553 -55.108 1.00 52.31 145 LEU A N 1
ATOM 1033 C CA . LEU A 1 145 ? 18.720 -8.576 -56.134 1.00 52.31 145 LEU A CA 1
ATOM 1034 C C . LEU A 1 145 ? 19.897 -7.915 -56.883 1.00 52.31 145 LEU A C 1
ATOM 1036 O O . LEU A 1 145 ? 19.707 -7.383 -57.973 1.00 52.31 145 LEU A O 1
ATOM 1040 N N . ARG A 1 146 ? 21.124 -7.945 -56.340 1.00 53.47 146 ARG A N 1
ATOM 1041 C CA . ARG A 1 146 ? 22.298 -7.284 -56.955 1.00 53.47 146 ARG A CA 1
ATOM 1042 C C . ARG A 1 146 ? 23.095 -8.155 -57.931 1.00 53.47 146 ARG A C 1
ATOM 1044 O O . ARG A 1 146 ? 23.959 -7.628 -58.627 1.00 53.47 146 ARG A O 1
ATOM 1051 N N . LYS A 1 147 ? 22.840 -9.466 -58.013 1.00 48.19 147 LYS A N 1
ATOM 1052 C CA . LYS A 1 147 ? 23.624 -10.373 -58.879 1.00 48.19 147 LYS A CA 1
ATOM 1053 C C . LYS A 1 147 ? 23.144 -10.456 -60.337 1.00 48.19 147 LYS A C 1
ATOM 1055 O O . LYS A 1 147 ? 23.868 -11.009 -61.157 1.00 48.19 147 LYS A O 1
ATOM 1060 N N . SER A 1 148 ? 22.005 -9.860 -60.701 1.00 49.81 148 SER A N 1
ATOM 1061 C CA . SER A 1 148 ? 21.450 -9.930 -62.069 1.00 49.81 148 SER A CA 1
ATOM 1062 C C . SER A 1 148 ? 21.775 -8.714 -62.956 1.00 49.81 148 SER A C 1
ATOM 1064 O O . SER A 1 148 ? 20.920 -8.234 -63.695 1.00 49.81 148 SER A O 1
ATOM 1066 N N . CYS A 1 149 ? 23.002 -8.189 -62.903 1.00 51.97 149 CYS A N 1
ATOM 1067 C CA . CYS A 1 149 ? 23.480 -7.234 -63.912 1.00 51.97 149 CYS A CA 1
ATOM 1068 C C . CYS A 1 149 ? 25.005 -7.303 -64.057 1.00 51.97 149 CYS A C 1
ATOM 1070 O O . CYS A 1 149 ? 25.717 -6.347 -63.757 1.00 51.97 149 CYS A O 1
ATOM 1072 N N . ARG A 1 150 ? 25.554 -8.466 -64.437 1.00 54.91 150 ARG A N 1
ATOM 1073 C CA . ARG A 1 150 ? 26.975 -8.528 -64.816 1.00 54.91 150 ARG A CA 1
ATOM 1074 C C . ARG A 1 150 ? 27.364 -9.680 -65.737 1.00 54.91 150 ARG A C 1
ATOM 1076 O O . ARG A 1 150 ? 28.360 -10.319 -65.455 1.00 54.91 150 ARG A O 1
ATOM 1083 N N . GLN A 1 151 ? 26.636 -9.917 -66.826 1.00 53.12 151 GLN A N 1
ATOM 1084 C CA . GLN A 1 151 ? 27.156 -10.464 -68.097 1.00 53.12 151 GLN A CA 1
ATOM 1085 C C . GLN A 1 151 ? 26.154 -9.995 -69.166 1.00 53.12 151 GLN A C 1
ATOM 1087 O O . GLN A 1 151 ? 24.969 -10.259 -69.028 1.00 53.12 151 GLN A O 1
ATOM 1092 N N . ILE A 1 152 ? 26.498 -9.143 -70.129 1.00 53.31 152 ILE A N 1
ATOM 1093 C CA . ILE A 1 152 ? 27.131 -9.506 -71.402 1.00 53.31 152 ILE A CA 1
ATOM 1094 C C . ILE A 1 152 ? 27.636 -8.191 -72.028 1.00 53.31 152 ILE A C 1
ATOM 1096 O O . ILE A 1 152 ? 26.837 -7.307 -72.325 1.00 53.31 152 ILE A O 1
ATOM 1100 N N . LEU A 1 153 ? 28.945 -8.050 -72.244 1.00 47.78 153 LEU A N 1
ATOM 1101 C CA . LEU A 1 153 ? 29.492 -7.060 -73.177 1.00 47.78 153 LEU A CA 1
ATOM 1102 C C . LEU A 1 153 ? 30.559 -7.775 -74.013 1.00 47.78 153 LEU A C 1
ATOM 1104 O O . LEU A 1 153 ? 31.647 -8.072 -73.525 1.00 47.78 153 LEU A O 1
ATOM 1108 N N . ILE A 1 154 ? 30.194 -8.140 -75.242 1.00 58.69 154 ILE A N 1
ATOM 1109 C CA . ILE A 1 154 ? 31.080 -8.766 -76.232 1.00 58.69 154 ILE A CA 1
ATOM 1110 C C . ILE A 1 154 ? 31.783 -7.633 -76.998 1.00 58.69 154 ILE A C 1
ATOM 1112 O O . ILE A 1 154 ? 31.089 -6.723 -77.458 1.00 58.69 154 ILE A O 1
ATOM 1116 N N . PRO A 1 155 ? 33.117 -7.645 -77.171 1.00 57.59 155 PRO A N 1
ATOM 1117 C CA . PRO A 1 155 ? 33.789 -6.671 -78.022 1.00 57.59 155 PRO A CA 1
ATOM 1118 C C . PRO A 1 155 ? 33.634 -7.057 -79.502 1.00 57.59 155 PRO A C 1
ATOM 1120 O O . PRO A 1 155 ? 33.925 -8.186 -79.893 1.00 57.59 155 PRO A O 1
ATOM 1123 N N . SER A 1 156 ? 33.189 -6.111 -80.334 1.00 58.84 156 SER A N 1
ATOM 1124 C CA . SER A 1 156 ? 33.164 -6.255 -81.794 1.00 58.84 156 SER A CA 1
ATOM 1125 C C . SER A 1 156 ? 34.483 -5.752 -82.380 1.00 58.84 156 SER A C 1
ATOM 1127 O O . SER A 1 156 ? 34.770 -4.558 -82.318 1.00 58.84 156 SER A O 1
ATOM 1129 N N . SER A 1 157 ? 35.268 -6.663 -82.956 1.00 59.09 157 SER A N 1
ATOM 1130 C CA . SER A 1 157 ? 36.470 -6.355 -83.741 1.00 59.09 157 SER A CA 1
ATOM 1131 C C . SER A 1 157 ? 36.091 -5.777 -85.109 1.00 59.09 157 SER A C 1
ATOM 1133 O O . SER A 1 157 ? 35.119 -6.225 -85.720 1.00 59.09 157 SER A O 1
ATOM 1135 N N . LYS A 1 158 ? 36.887 -4.827 -85.602 1.00 59.25 158 LYS A N 1
ATOM 1136 C CA . LYS A 1 158 ? 37.118 -4.599 -87.034 1.00 59.25 158 LYS A CA 1
ATOM 1137 C C . LYS A 1 158 ? 38.587 -4.850 -87.322 1.00 59.25 158 LYS A C 1
ATOM 1139 O O . LYS A 1 158 ? 39.387 -4.600 -86.394 1.00 59.25 158 LYS A O 1
#

Sequence (158 aa):
HCPAVQCGVHQPVDSVLDAQPAGHCHELPGRADLQPLAALYGIAPGSELIFGILVLNTGDTFKMGPGGRNPDGVEHVLVDYAEGDGGDVALLGFEDLFGGGDHDYNDANFEIQGGIGFARVSAPASLILLLLGLAALAASSGSILRKSCRQILIPSSK